Protein AF-A0A2S9GPG3-F1 (afdb_monomer_lite)

Radius of gyration: 15.57 Å; chains: 1; bounding box: 23×53×35 Å

Structure (mmCIF, N/CA/C/O backbone):
data_AF-A0A2S9GPG3-F1
#
_entry.id   AF-A0A2S9GPG3-F1
#
loop_
_atom_site.group_PDB
_atom_site.id
_atom_site.type_symbol
_atom_site.label_atom_id
_atom_site.label_alt_id
_atom_site.label_comp_id
_atom_site.label_asym_id
_atom_site.label_entity_id
_atom_site.label_seq_id
_atom_site.pdbx_PDB_ins_code
_atom_site.Cartn_x
_atom_site.Cartn_y
_atom_site.Cartn_z
_atom_site.occupancy
_atom_site.B_iso_or_equiv
_atom_site.auth_seq_id
_atom_site.auth_comp_id
_atom_site.auth_asym_id
_atom_site.auth_atom_id
_atom_site.pdbx_PDB_model_num
ATOM 1 N N . MET A 1 1 ? 1.045 -28.911 18.852 1.00 59.66 1 MET A N 1
ATOM 2 C CA . MET A 1 1 ? 1.330 -28.824 17.406 1.00 59.66 1 MET A CA 1
ATOM 3 C C . MET A 1 1 ? 1.406 -27.348 17.072 1.00 59.66 1 MET A C 1
ATOM 5 O O . MET A 1 1 ? 0.448 -26.642 17.359 1.00 59.66 1 MET A O 1
ATOM 9 N N . GLN A 1 2 ? 2.560 -26.860 16.625 1.00 77.69 2 GLN A N 1
ATOM 10 C CA . GLN A 1 2 ? 2.678 -25.480 16.155 1.00 77.69 2 GLN A CA 1
ATOM 11 C C . GLN A 1 2 ? 2.052 -25.410 14.761 1.00 77.69 2 GLN A C 1
ATOM 13 O O . GLN A 1 2 ? 2.226 -26.334 13.972 1.00 77.69 2 GLN A O 1
ATOM 18 N N . HIS A 1 3 ? 1.268 -24.370 14.489 1.00 82.00 3 HIS A N 1
ATOM 19 C CA . HIS A 1 3 ? 0.722 -24.162 13.154 1.00 82.00 3 HIS A CA 1
ATOM 20 C C . HIS A 1 3 ? 1.803 -23.548 12.268 1.00 82.00 3 HIS A C 1
ATOM 22 O O . HIS A 1 3 ? 2.250 -22.432 12.539 1.00 82.00 3 HIS A O 1
ATOM 28 N N . ASP A 1 4 ? 2.194 -24.268 11.219 1.00 88.44 4 ASP A N 1
ATOM 29 C CA . ASP A 1 4 ? 3.045 -23.721 10.169 1.00 88.44 4 ASP A CA 1
ATOM 30 C C . ASP A 1 4 ? 2.236 -22.739 9.327 1.00 88.44 4 ASP A C 1
ATOM 32 O O . ASP A 1 4 ? 1.178 -23.065 8.781 1.00 88.44 4 ASP A O 1
ATOM 36 N N . PHE A 1 5 ? 2.726 -21.506 9.252 1.00 88.38 5 PHE A N 1
ATOM 37 C CA . PHE A 1 5 ? 2.085 -20.440 8.503 1.00 88.38 5 PHE A CA 1
ATOM 38 C C . PHE A 1 5 ? 3.144 -19.499 7.920 1.00 88.38 5 PHE A C 1
ATOM 40 O O . PHE A 1 5 ? 4.030 -19.056 8.657 1.00 88.38 5 PHE A O 1
ATOM 47 N N . PRO A 1 6 ? 3.095 -19.193 6.612 1.00 91.69 6 PRO A N 1
ATOM 48 C CA . PRO A 1 6 ? 4.127 -18.389 5.972 1.00 91.69 6 PRO A CA 1
ATOM 49 C C . PRO A 1 6 ? 4.084 -16.944 6.483 1.00 91.69 6 PRO A C 1
ATOM 51 O O . PRO A 1 6 ? 3.019 -16.366 6.655 1.00 91.69 6 PRO A O 1
ATOM 54 N N . LEU A 1 7 ? 5.241 -16.322 6.707 1.00 93.44 7 LEU A N 1
ATOM 55 C CA . LEU A 1 7 ? 5.317 -14.935 7.178 1.00 93.44 7 LEU A CA 1
ATOM 56 C C . LEU A 1 7 ? 5.315 -13.959 5.996 1.00 93.44 7 LEU A C 1
ATOM 58 O O . LEU A 1 7 ? 6.358 -13.473 5.569 1.00 93.44 7 LEU A O 1
ATOM 62 N N . THR A 1 8 ? 4.126 -13.683 5.457 1.00 95.31 8 THR A N 1
ATOM 63 C CA . THR A 1 8 ? 3.944 -12.766 4.318 1.00 95.31 8 THR A CA 1
ATOM 64 C C . THR A 1 8 ? 3.320 -11.425 4.722 1.00 95.31 8 THR A C 1
ATOM 66 O O . THR A 1 8 ? 2.588 -11.323 5.710 1.00 95.31 8 THR A O 1
ATOM 69 N N . LEU A 1 9 ? 3.527 -10.387 3.902 1.00 95.75 9 LEU A N 1
ATOM 70 C CA . LEU A 1 9 ? 2.864 -9.083 4.073 1.00 95.75 9 LEU A CA 1
ATOM 71 C C . LEU A 1 9 ? 1.336 -9.159 3.918 1.00 95.75 9 LEU A C 1
ATOM 73 O O . LEU A 1 9 ? 0.620 -8.298 4.433 1.00 95.75 9 LEU A O 1
ATOM 77 N N . HIS A 1 10 ? 0.817 -10.208 3.271 1.00 94.44 10 HIS A N 1
ATOM 78 C CA . HIS A 1 10 ? -0.621 -10.413 3.111 1.00 94.44 10 HIS A CA 1
ATOM 79 C C . HIS A 1 10 ? -1.343 -10.491 4.466 1.00 94.44 10 HIS A C 1
ATOM 81 O O . HIS A 1 10 ? -2.475 -10.029 4.591 1.00 94.44 10 HIS A O 1
ATOM 87 N N . HIS A 1 11 ? -0.686 -10.995 5.517 1.00 94.19 11 HIS A N 1
ATOM 88 C CA . HIS A 1 11 ? -1.289 -11.072 6.853 1.00 94.19 11 HIS A CA 1
ATOM 89 C C . HIS A 1 11 ? -1.518 -9.704 7.481 1.00 94.19 11 HIS A C 1
ATOM 91 O O . HIS A 1 11 ? -2.537 -9.499 8.143 1.00 94.19 11 HIS A O 1
ATOM 97 N N . VAL A 1 12 ? -0.606 -8.762 7.238 1.00 95.50 12 VAL A N 1
ATOM 98 C CA . VAL A 1 12 ? -0.754 -7.377 7.688 1.00 95.50 12 VAL A CA 1
ATOM 99 C C . VAL A 1 12 ? -1.919 -6.726 6.948 1.00 95.50 12 VAL A C 1
ATOM 101 O O . VAL A 1 12 ? -2.832 -6.211 7.592 1.00 95.50 12 VAL A O 1
ATOM 104 N N . LEU A 1 13 ? -1.950 -6.842 5.615 1.00 96.62 13 LEU A N 1
ATOM 105 C CA . LEU A 1 13 ? -3.030 -6.295 4.786 1.00 96.62 13 LEU A CA 1
ATOM 106 C C . LEU A 1 13 ? -4.405 -6.870 5.163 1.00 96.62 13 LEU A C 1
ATOM 108 O O . LEU A 1 13 ? -5.396 -6.140 5.201 1.00 96.62 13 LEU A O 1
ATOM 112 N N . ASN A 1 14 ? -4.471 -8.167 5.469 1.00 96.12 14 ASN A N 1
ATOM 113 C CA . ASN A 1 14 ? -5.707 -8.805 5.904 1.00 96.12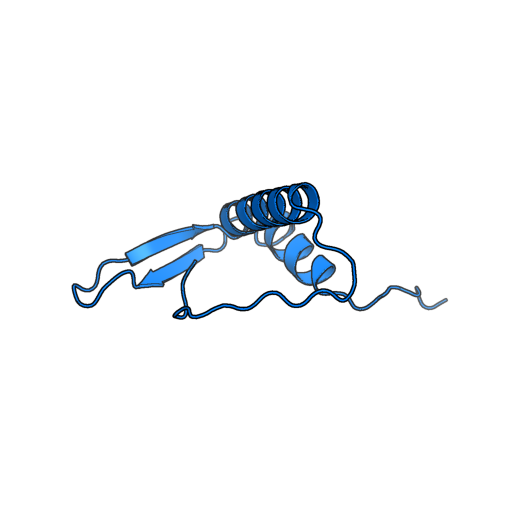 14 ASN A CA 1
ATOM 114 C C . ASN A 1 14 ? -6.175 -8.242 7.254 1.00 96.12 14 ASN A C 1
ATOM 116 O O . ASN A 1 14 ? -7.313 -7.800 7.373 1.00 96.12 14 ASN A O 1
ATOM 120 N N . ARG A 1 15 ? -5.286 -8.152 8.255 1.00 96.75 15 ARG A N 1
ATOM 121 C CA . ARG A 1 15 ? -5.642 -7.569 9.562 1.00 96.75 15 ARG A CA 1
ATOM 122 C C . ARG A 1 15 ? -6.074 -6.108 9.462 1.00 96.75 15 ARG A C 1
ATOM 124 O O . ARG A 1 15 ? -7.024 -5.727 10.144 1.00 96.75 15 ARG A O 1
ATOM 131 N N . MET A 1 16 ? -5.436 -5.318 8.593 1.00 97.19 16 MET A N 1
ATOM 132 C CA . MET A 1 16 ? -5.833 -3.930 8.330 1.00 97.19 16 MET A CA 1
ATOM 133 C C . MET A 1 16 ? -7.312 -3.831 7.945 1.00 97.19 16 MET A C 1
ATOM 135 O O . MET A 1 16 ? -8.021 -3.003 8.508 1.00 97.19 16 MET A O 1
ATOM 139 N N . ARG A 1 17 ? -7.802 -4.693 7.044 1.00 96.06 17 ARG A N 1
ATOM 140 C CA . ARG A 1 17 ? -9.199 -4.645 6.582 1.00 96.06 17 ARG A CA 1
ATOM 141 C C . AR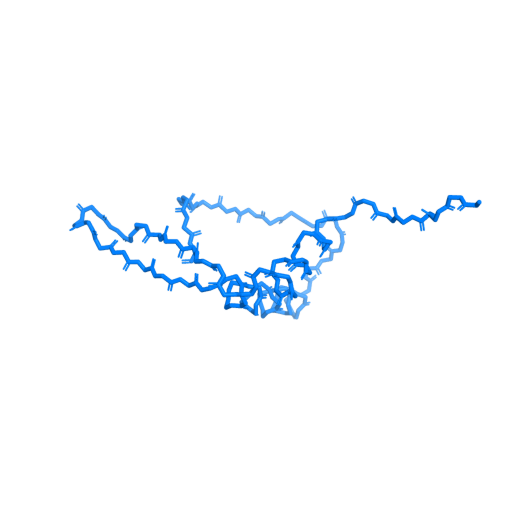G A 1 17 ? -10.197 -5.433 7.433 1.00 96.06 17 ARG A C 1
ATOM 143 O O . ARG A 1 17 ? -11.386 -5.177 7.302 1.00 96.06 17 ARG A O 1
ATOM 150 N N . THR A 1 18 ? -9.763 -6.384 8.265 1.00 97.12 18 THR A N 1
ATOM 151 C CA . THR A 1 18 ? -10.685 -7.197 9.087 1.00 97.12 18 THR A CA 1
ATOM 152 C C . THR A 1 18 ? -10.800 -6.714 10.528 1.00 97.12 18 THR A C 1
ATOM 154 O O . THR A 1 18 ? -11.894 -6.711 11.078 1.00 97.12 18 THR A O 1
ATOM 157 N N . LEU A 1 19 ? -9.688 -6.324 11.159 1.00 97.94 19 LEU A N 1
ATOM 158 C CA . LEU A 1 19 ? -9.658 -5.937 12.576 1.00 97.94 19 LEU A CA 1
ATOM 159 C C . LEU A 1 19 ? -9.643 -4.421 12.763 1.00 97.94 19 LEU A C 1
ATOM 161 O O . LEU A 1 19 ? -10.179 -3.915 13.744 1.00 97.94 19 LEU A O 1
ATOM 165 N N . ASN A 1 20 ? -9.035 -3.693 11.827 1.00 97.75 20 ASN A N 1
ATOM 166 C CA . ASN A 1 20 ? -8.825 -2.250 11.935 1.00 97.75 20 ASN A CA 1
ATOM 167 C C . ASN A 1 20 ? -9.413 -1.491 10.742 1.00 97.75 20 ASN A C 1
ATOM 169 O O . ASN A 1 20 ? -8.925 -0.420 10.401 1.00 97.75 20 ASN A O 1
ATOM 173 N N . ALA A 1 21 ? -10.467 -2.033 10.126 1.00 98.06 21 ALA A N 1
ATOM 174 C CA . ALA A 1 21 ? -11.021 -1.555 8.859 1.00 98.06 21 ALA A CA 1
ATOM 175 C C . ALA A 1 21 ? -11.275 -0.039 8.830 1.00 98.06 21 ALA A C 1
ATOM 177 O O . ALA A 1 21 ? -10.967 0.609 7.835 1.00 98.06 21 ALA A O 1
ATOM 178 N N . GLY A 1 22 ? -11.809 0.510 9.927 1.00 98.38 22 GLY A N 1
ATOM 179 C CA . GLY A 1 22 ? -12.145 1.928 10.073 1.00 98.38 22 GLY A CA 1
ATOM 180 C C . GLY A 1 22 ? -11.014 2.828 10.580 1.00 98.38 22 GLY A C 1
ATOM 181 O O . GLY A 1 22 ? -11.247 4.018 10.760 1.00 98.38 22 GLY A O 1
ATOM 182 N N . ALA A 1 23 ? -9.813 2.302 10.839 1.00 98.38 23 ALA A N 1
ATOM 183 C CA . ALA A 1 23 ? -8.673 3.140 11.206 1.00 98.38 23 ALA A CA 1
ATOM 184 C C . ALA A 1 23 ? -8.249 4.012 10.016 1.00 98.38 23 ALA A C 1
ATOM 186 O O . ALA A 1 23 ? -8.292 3.568 8.868 1.00 98.38 23 ALA A O 1
ATOM 187 N N . GLU A 1 24 ? -7.846 5.251 10.292 1.00 98.06 24 GLU A N 1
ATOM 188 C CA . GLU A 1 24 ? -7.556 6.244 9.260 1.00 98.06 24 GLU A CA 1
ATOM 189 C C . GLU A 1 24 ? -6.068 6.319 8.899 1.00 98.06 24 GLU A C 1
ATOM 191 O O . GLU A 1 24 ? -5.185 6.321 9.757 1.00 98.06 24 GLU A O 1
ATOM 196 N N . VAL A 1 25 ? -5.812 6.505 7.608 1.00 97.88 25 VAL A N 1
ATOM 197 C CA . VAL A 1 25 ? -4.566 7.005 7.035 1.00 97.88 25 VAL A CA 1
ATOM 198 C C . VAL A 1 25 ? -4.801 8.441 6.589 1.00 97.88 25 VAL A C 1
ATOM 200 O O . VAL A 1 25 ? -5.651 8.707 5.737 1.00 97.88 25 VAL A O 1
ATOM 203 N N . VAL A 1 26 ? -4.035 9.372 7.156 1.00 97.62 26 VAL A N 1
ATOM 204 C CA . VAL A 1 26 ? -4.078 10.794 6.795 1.00 97.62 26 VAL A CA 1
ATOM 205 C C . VAL A 1 26 ? -2.815 11.147 6.020 1.00 97.62 26 VAL A C 1
ATOM 207 O O . VAL A 1 26 ? -1.705 10.932 6.502 1.00 97.62 26 VAL A O 1
ATOM 210 N N . THR A 1 27 ? -2.980 11.712 4.828 1.00 97.31 27 THR A N 1
ATOM 211 C CA . THR A 1 27 ? -1.879 12.022 3.911 1.00 97.31 27 THR A CA 1
ATOM 212 C C . THR A 1 27 ? -1.857 13.500 3.572 1.00 97.31 27 THR A C 1
ATOM 214 O O . THR A 1 27 ? -2.881 14.072 3.212 1.00 97.31 27 THR A O 1
ATOM 217 N N . LEU A 1 28 ? -0.677 14.113 3.647 1.00 95.81 28 LEU A N 1
ATOM 218 C CA . LEU A 1 28 ? -0.439 15.472 3.167 1.00 95.81 28 LEU A CA 1
ATOM 219 C C . LEU A 1 28 ? -0.324 15.460 1.630 1.00 95.81 28 LEU A C 1
ATOM 221 O O . LEU A 1 28 ? 0.452 14.679 1.083 1.00 95.81 28 LEU A O 1
ATOM 225 N N . ARG A 1 29 ? -1.107 16.292 0.934 1.00 89.75 29 ARG A N 1
ATOM 226 C CA . ARG A 1 29 ? -1.240 16.286 -0.540 1.00 89.75 29 ARG A CA 1
ATOM 227 C C . ARG A 1 29 ? -0.498 17.429 -1.237 1.00 89.75 29 ARG A C 1
ATOM 229 O O . ARG A 1 29 ? -0.375 17.401 -2.457 1.00 89.75 29 ARG A O 1
ATOM 236 N N . GLY A 1 30 ? 0.039 18.386 -0.487 1.00 83.69 30 GLY A N 1
ATOM 237 C CA . GLY A 1 30 ? 0.756 19.526 -1.043 1.00 83.69 30 GLY A CA 1
ATOM 238 C C . GLY A 1 30 ? 1.379 20.413 0.0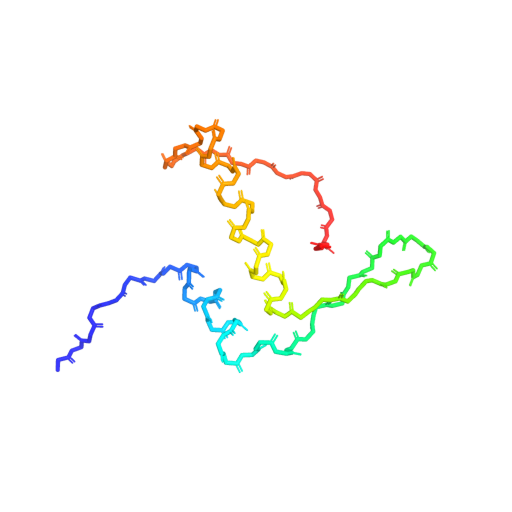28 1.00 83.69 30 GLY A C 1
ATOM 239 O O . GLY A 1 30 ? 1.171 20.219 1.228 1.00 83.69 30 GLY A O 1
ATOM 240 N N . ALA A 1 31 ? 2.149 21.404 -0.420 1.00 86.06 31 ALA A N 1
ATOM 241 C CA . ALA A 1 31 ? 2.757 22.411 0.453 1.00 86.06 31 ALA A CA 1
ATOM 242 C C . ALA A 1 31 ? 1.725 23.389 1.050 1.00 86.06 31 ALA A C 1
ATOM 244 O O . ALA A 1 31 ? 2.021 24.088 2.012 1.00 86.06 31 ALA A O 1
ATOM 245 N N . ASP A 1 32 ? 0.511 23.406 0.499 1.00 91.62 32 ASP A N 1
ATOM 246 C CA . ASP A 1 32 ? -0.635 24.196 0.957 1.00 91.62 32 ASP A CA 1
ATOM 247 C C . ASP A 1 32 ? -1.276 23.656 2.249 1.00 91.62 32 ASP A C 1
ATOM 249 O O . ASP A 1 32 ? -2.198 24.263 2.789 1.00 91.62 32 ASP A O 1
ATOM 253 N N . GLY A 1 33 ? -0.805 22.511 2.755 1.00 91.00 33 GLY A N 1
ATOM 254 C CA . GLY A 1 33 ? -1.345 21.889 3.961 1.00 91.00 33 GLY A CA 1
ATOM 255 C C . GLY A 1 33 ? -2.567 21.002 3.714 1.00 91.00 33 GLY A C 1
ATOM 256 O O . GLY A 1 33 ? -3.139 20.493 4.683 1.00 91.00 33 GLY A O 1
ATOM 257 N N . SER A 1 34 ? -2.968 20.792 2.455 1.00 94.19 34 SER A N 1
ATOM 258 C CA . SER A 1 34 ? -4.118 19.955 2.105 1.00 94.19 34 SER A CA 1
ATOM 259 C C . SER A 1 34 ? -3.929 18.505 2.566 1.00 94.19 34 SER A C 1
ATOM 261 O O . SER A 1 34 ? -2.845 17.926 2.456 1.00 94.19 34 SER A O 1
ATOM 263 N N . ARG A 1 35 ? -4.990 17.896 3.113 1.00 96.25 35 ARG A N 1
AT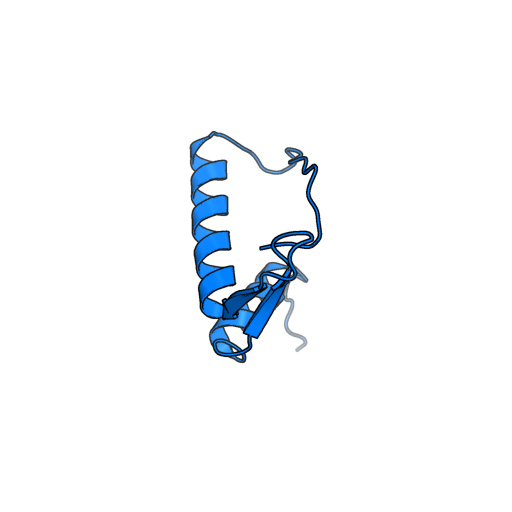OM 264 C CA . ARG A 1 35 ? -4.959 16.523 3.644 1.00 96.25 35 ARG A CA 1
ATOM 265 C C . ARG A 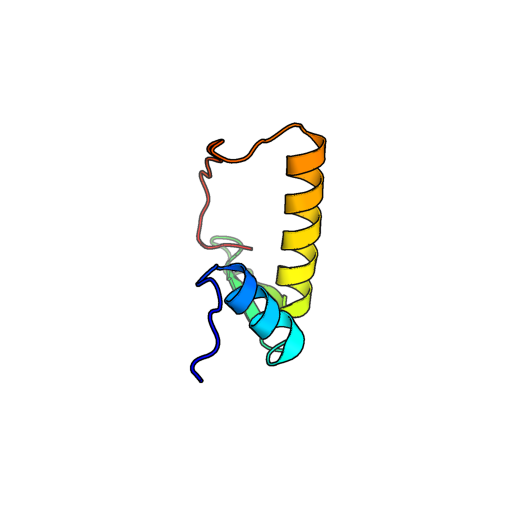1 35 ? -6.021 15.660 2.984 1.00 96.25 35 ARG A C 1
ATOM 267 O O . ARG A 1 35 ? -7.182 16.056 2.932 1.00 96.25 35 ARG A O 1
ATOM 274 N N . SER A 1 36 ? -5.641 14.463 2.554 1.00 96.19 36 SER A N 1
ATOM 275 C CA . SER A 1 36 ? -6.584 13.394 2.232 1.00 96.19 36 SER A CA 1
ATOM 276 C C . SER A 1 36 ? -6.676 12.406 3.391 1.00 96.19 36 SER A C 1
ATOM 278 O O . SER A 1 36 ? -5.727 12.227 4.158 1.00 96.19 36 SER A O 1
ATOM 280 N N . ARG A 1 37 ? -7.837 11.770 3.524 1.00 97.88 37 ARG A N 1
ATOM 281 C CA . ARG A 1 37 ? -8.098 10.710 4.498 1.00 97.88 37 ARG A CA 1
ATOM 282 C C . ARG A 1 37 ? -8.590 9.485 3.753 1.00 97.88 37 ARG A C 1
ATOM 284 O O . ARG A 1 37 ? -9.323 9.624 2.778 1.00 97.88 37 ARG A O 1
ATOM 291 N N . ALA A 1 38 ? -8.166 8.316 4.198 1.00 98.19 38 ALA A N 1
ATOM 292 C CA . ALA A 1 38 ? -8.758 7.053 3.798 1.00 98.19 38 ALA A CA 1
ATOM 293 C C . ALA A 1 38 ? -8.734 6.090 4.976 1.00 98.19 38 ALA A C 1
ATOM 295 O O . ALA A 1 38 ? -7.841 6.143 5.815 1.00 98.19 38 ALA A O 1
ATOM 296 N N . THR A 1 39 ? -9.683 5.179 5.018 1.00 98.50 39 THR A N 1
ATOM 297 C CA . THR A 1 39 ? -9.695 4.069 5.960 1.00 98.50 39 THR A CA 1
ATOM 298 C C . THR A 1 39 ? -8.751 2.956 5.503 1.00 98.50 39 THR A C 1
ATOM 300 O O . THR A 1 39 ? -8.436 2.821 4.315 1.00 98.50 39 THR A O 1
ATOM 303 N N . TYR A 1 40 ? -8.323 2.097 6.427 1.00 98.44 40 TYR A N 1
ATOM 304 C CA . TYR A 1 40 ? -7.587 0.882 6.079 1.00 98.44 40 TYR A CA 1
ATOM 305 C C . TYR A 1 40 ? -8.352 -0.010 5.100 1.00 98.44 40 TYR A C 1
ATOM 307 O O . TYR A 1 40 ? -7.726 -0.589 4.213 1.00 98.44 40 TYR A O 1
ATOM 315 N N . ALA A 1 41 ? -9.683 -0.082 5.19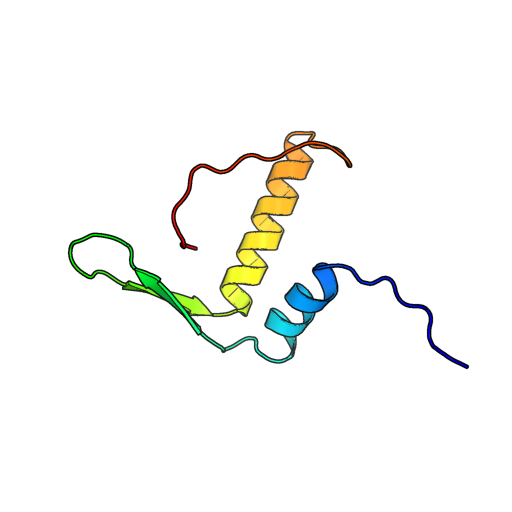0 1.00 98.25 41 ALA A N 1
ATOM 316 C CA . ALA A 1 41 ? -10.496 -0.798 4.209 1.00 98.25 41 ALA A CA 1
ATOM 317 C C . ALA A 1 41 ? -10.361 -0.210 2.789 1.00 98.25 41 ALA A C 1
ATOM 319 O O . ALA A 1 41 ? -10.177 -0.955 1.825 1.00 98.25 41 ALA A O 1
ATOM 320 N N . GLU A 1 42 ? -10.389 1.117 2.650 1.00 98.44 42 GLU A N 1
ATOM 321 C CA . GLU A 1 42 ? -10.249 1.804 1.357 1.00 98.44 42 GLU A CA 1
ATOM 322 C C . GLU A 1 42 ? -8.837 1.692 0.778 1.00 98.44 42 GLU A C 1
ATOM 324 O O . GLU A 1 42 ? -8.668 1.559 -0.437 1.00 98.44 42 GLU A O 1
ATOM 329 N N . VAL A 1 43 ? -7.804 1.760 1.624 1.00 97.94 43 VAL A N 1
ATOM 330 C CA . VAL A 1 43 ? -6.416 1.502 1.205 1.00 97.94 43 VAL A CA 1
ATOM 331 C C . VAL A 1 43 ? -6.294 0.071 0.699 1.00 97.94 43 VAL A C 1
ATOM 333 O O . VAL A 1 43 ? -5.788 -0.157 -0.397 1.00 97.94 43 VAL A O 1
ATOM 336 N N . ALA A 1 44 ? -6.811 -0.894 1.454 1.00 97.94 44 ALA A N 1
ATOM 337 C CA . ALA A 1 44 ? -6.686 -2.299 1.112 1.00 97.94 44 ALA A CA 1
ATOM 338 C C . ALA A 1 44 ? -7.440 -2.644 -0.191 1.00 97.94 44 ALA A C 1
ATOM 340 O O . ALA A 1 44 ? -6.889 -3.322 -1.056 1.00 97.94 44 ALA A O 1
ATOM 341 N N . SER A 1 45 ? -8.640 -2.090 -0.395 1.00 98.06 45 SER A N 1
ATOM 342 C CA . SER A 1 45 ? -9.378 -2.213 -1.663 1.00 98.06 45 SER A CA 1
ATOM 343 C C . SER A 1 45 ? -8.576 -1.691 -2.866 1.00 98.06 45 SER A C 1
ATOM 345 O O . SER A 1 45 ? -8.510 -2.346 -3.906 1.00 98.06 45 SER A O 1
ATOM 347 N N . ARG A 1 46 ? -7.895 -0.545 -2.727 1.00 98.25 46 ARG A N 1
ATOM 348 C CA . ARG A 1 46 ? -7.029 -0.003 -3.791 1.00 98.25 46 ARG A CA 1
ATOM 349 C C . ARG A 1 46 ? -5.790 -0.856 -4.043 1.00 98.25 46 ARG A C 1
ATOM 351 O O . ARG A 1 46 ? -5.382 -0.984 -5.195 1.00 98.25 46 ARG A O 1
ATOM 358 N N . VAL A 1 47 ? -5.219 -1.469 -3.004 1.00 97.81 47 VAL A N 1
ATOM 359 C CA . VAL A 1 47 ? -4.117 -2.433 -3.157 1.00 97.81 47 VAL A CA 1
ATOM 360 C C . VAL A 1 47 ? -4.558 -3.624 -4.013 1.00 97.81 47 VAL A C 1
ATOM 362 O O . VAL A 1 47 ? -3.829 -3.996 -4.930 1.00 97.81 47 VAL A O 1
ATOM 365 N N . ASP A 1 48 ? -5.758 -4.171 -3.788 1.00 97.56 48 ASP A N 1
ATOM 366 C CA . ASP A 1 48 ? -6.278 -5.292 -4.589 1.00 97.56 48 ASP A CA 1
ATOM 367 C C . ASP A 1 48 ? -6.468 -4.895 -6.060 1.00 97.56 48 ASP A C 1
ATOM 369 O O . ASP A 1 48 ? -6.093 -5.641 -6.968 1.00 97.56 48 ASP A O 1
ATOM 373 N N . GLN A 1 49 ? -7.005 -3.695 -6.305 1.00 98.50 49 GLN A N 1
ATOM 374 C CA . GLN A 1 49 ? -7.184 -3.160 -7.658 1.00 98.50 49 GLN A CA 1
ATOM 375 C C . GLN A 1 49 ? -5.843 -2.979 -8.378 1.00 98.50 49 GLN A C 1
ATOM 377 O O . GLN A 1 49 ? -5.703 -3.390 -9.532 1.00 98.50 49 GLN A O 1
ATOM 382 N N . LEU A 1 50 ? -4.840 -2.414 -7.698 1.00 98.06 50 LEU A N 1
ATOM 383 C CA . LEU A 1 50 ? -3.501 -2.245 -8.256 1.00 98.06 50 LEU A CA 1
ATOM 384 C C . LEU A 1 50 ? -2.839 -3.599 -8.543 1.00 98.06 50 LEU A C 1
ATOM 386 O O . LEU A 1 50 ? -2.288 -3.786 -9.625 1.00 98.06 50 LEU A O 1
ATOM 390 N N . ALA A 1 51 ? -2.929 -4.558 -7.617 1.00 97.31 51 ALA A N 1
ATOM 391 C CA . ALA A 1 51 ? -2.391 -5.903 -7.808 1.00 97.31 51 ALA A CA 1
ATOM 392 C C . ALA A 1 51 ? -3.035 -6.605 -9.017 1.00 97.31 51 ALA A C 1
ATOM 394 O O . ALA A 1 51 ? -2.331 -7.182 -9.849 1.00 97.31 51 ALA A O 1
ATOM 395 N N . GLY A 1 52 ? -4.361 -6.497 -9.162 1.00 98.00 52 GLY A N 1
ATOM 396 C CA . GLY A 1 52 ? -5.087 -7.000 -10.328 1.00 98.00 52 GLY A CA 1
ATOM 397 C C . GLY A 1 52 ? -4.631 -6.344 -11.634 1.00 98.00 52 GLY A C 1
ATOM 398 O O . GLY A 1 52 ? -4.372 -7.040 -12.616 1.00 98.00 52 GLY A O 1
ATOM 399 N N . ALA A 1 53 ? -4.462 -5.019 -11.637 1.00 98.62 53 ALA A N 1
ATOM 400 C CA . ALA A 1 53 ? -3.994 -4.272 -12.802 1.00 98.62 53 ALA A CA 1
ATOM 401 C C . ALA A 1 53 ? -2.559 -4.650 -13.206 1.00 98.62 53 ALA A C 1
ATOM 403 O O . ALA A 1 53 ? -2.290 -4.847 -14.390 1.00 98.62 53 ALA A O 1
ATOM 404 N N . LEU A 1 54 ? -1.646 -4.801 -12.243 1.00 98.38 54 LEU A N 1
ATOM 405 C CA . LEU A 1 54 ? -0.265 -5.224 -12.497 1.00 98.38 54 LEU A CA 1
ATOM 406 C C . LEU A 1 54 ? -0.215 -6.638 -13.083 1.00 98.38 54 LEU A C 1
ATOM 408 O O . LEU A 1 54 ? 0.448 -6.860 -14.096 1.00 98.38 54 LEU A O 1
ATOM 412 N N . LYS A 1 55 ? -0.989 -7.571 -12.515 1.00 98.25 55 LYS A N 1
ATOM 413 C CA . LYS A 1 55 ? -1.116 -8.932 -13.051 1.00 98.25 55 LYS A CA 1
ATOM 414 C C . LYS A 1 55 ? -1.650 -8.926 -14.486 1.00 98.25 55 LYS A C 1
ATOM 416 O O . LYS A 1 55 ? -1.104 -9.611 -15.346 1.00 98.25 55 LYS A O 1
ATOM 421 N N . ALA A 1 56 ? -2.674 -8.120 -14.772 1.00 98.50 56 ALA A N 1
ATOM 422 C CA . ALA A 1 56 ? -3.237 -7.984 -16.117 1.00 98.50 56 ALA A CA 1
ATOM 423 C C . ALA A 1 56 ? -2.246 -7.383 -17.134 1.00 98.50 56 ALA A C 1
ATOM 425 O O . ALA A 1 56 ? -2.390 -7.598 -18.334 1.00 98.50 56 ALA A O 1
ATOM 426 N N . ARG A 1 57 ? -1.226 -6.652 -16.667 1.00 98.25 57 ARG A N 1
ATOM 427 C CA . ARG A 1 57 ? -0.126 -6.127 -17.492 1.00 98.25 57 ARG A CA 1
ATOM 428 C C . ARG A 1 57 ? 1.049 -7.095 -17.642 1.00 98.25 57 ARG A C 1
ATOM 430 O O . ARG A 1 57 ? 2.059 -6.717 -18.223 1.00 98.25 57 ARG A O 1
ATOM 437 N N . GLY A 1 58 ? 0.905 -8.332 -17.169 1.00 98.38 58 GLY A N 1
ATOM 438 C CA . GLY A 1 58 ? 1.877 -9.399 -17.390 1.00 98.38 58 GLY A CA 1
ATOM 439 C C . GLY A 1 58 ? 3.036 -9.424 -16.399 1.00 98.38 58 GLY A C 1
ATOM 440 O O . GLY A 1 58 ? 3.974 -10.177 -16.631 1.00 98.38 58 GLY A O 1
ATOM 441 N N . ILE A 1 59 ? 2.973 -8.662 -15.301 1.00 98.50 59 ILE A N 1
ATOM 442 C CA . ILE A 1 59 ? 3.985 -8.719 -14.237 1.00 98.50 59 ILE A CA 1
ATOM 443 C C . ILE A 1 59 ? 3.995 -10.114 -13.601 1.00 98.50 59 ILE A C 1
ATOM 445 O O . ILE A 1 59 ? 2.939 -10.638 -13.234 1.00 98.50 59 ILE A O 1
ATOM 449 N N . GLN A 1 60 ? 5.185 -10.700 -13.479 1.00 97.75 60 GLN A N 1
ATOM 450 C CA . GLN A 1 60 ? 5.418 -12.042 -12.952 1.00 97.75 60 GLN A CA 1
ATOM 451 C C . GLN A 1 60 ? 6.060 -12.016 -11.560 1.00 97.75 60 GLN A C 1
ATOM 453 O O . GLN A 1 60 ? 6.540 -10.993 -11.068 1.00 97.75 60 GLN A O 1
ATOM 458 N N . GLU A 1 61 ? 6.075 -13.177 -10.908 1.00 96.81 61 GLU A N 1
ATOM 459 C CA . GLU A 1 61 ? 6.823 -13.366 -9.669 1.00 96.81 61 GLU A CA 1
ATOM 460 C C . GLU A 1 61 ? 8.322 -13.102 -9.897 1.00 96.81 61 GLU A C 1
ATOM 462 O O . GLU A 1 61 ? 8.919 -13.605 -10.846 1.00 96.81 61 GLU A O 1
ATOM 467 N N . GLY A 1 62 ? 8.929 -12.283 -9.033 1.00 97.31 62 GLY A N 1
ATOM 468 C CA . GLY A 1 62 ? 10.332 -11.866 -9.152 1.00 97.31 62 GLY A CA 1
ATOM 469 C C . GLY A 1 62 ? 10.577 -10.610 -10.005 1.00 97.31 62 GLY A C 1
ATOM 470 O O . GLY A 1 62 ? 11.703 -10.090 -10.021 1.00 97.31 62 GLY A O 1
ATOM 471 N N . ASP A 1 63 ? 9.553 -10.070 -10.672 1.00 98.38 63 ASP A N 1
ATOM 472 C CA . ASP A 1 63 ? 9.656 -8.781 -11.361 1.00 98.38 63 ASP A CA 1
ATOM 473 C C . ASP A 1 63 ? 9.763 -7.617 -10.368 1.00 98.38 63 ASP A C 1
ATOM 475 O O . ASP A 1 63 ? 9.212 -7.634 -9.265 1.00 98.38 63 ASP A O 1
ATOM 479 N N . ARG A 1 64 ? 10.503 -6.574 -10.761 1.00 98.25 64 ARG A N 1
ATOM 480 C CA . ARG A 1 64 ? 10.742 -5.394 -9.921 1.00 98.25 64 ARG A CA 1
ATOM 481 C C . ARG A 1 64 ? 9.766 -4.283 -10.293 1.00 98.25 64 ARG A C 1
ATOM 483 O O . ARG A 1 64 ? 9.628 -3.953 -11.467 1.00 98.25 64 ARG A O 1
ATOM 490 N N . ILE A 1 65 ? 9.162 -3.656 -9.285 1.00 97.25 65 ILE A N 1
ATOM 491 C CA . ILE A 1 65 ? 8.283 -2.491 -9.440 1.00 97.25 65 ILE A CA 1
ATOM 492 C C . ILE A 1 65 ? 8.943 -1.299 -8.748 1.00 97.25 65 ILE A C 1
ATOM 494 O O . ILE A 1 65 ? 9.143 -1.314 -7.536 1.00 97.25 65 ILE A O 1
ATOM 498 N N . GLY A 1 66 ? 9.314 -0.281 -9.525 1.00 97.44 66 GLY A N 1
ATOM 499 C CA . GLY A 1 66 ? 9.935 0.940 -9.013 1.00 97.44 66 GLY A CA 1
ATOM 500 C C . GLY A 1 66 ? 8.910 2.031 -8.711 1.00 97.44 66 GLY A C 1
ATOM 501 O O . GLY A 1 66 ? 7.938 2.198 -9.446 1.00 97.44 66 GLY A O 1
ATOM 502 N N . THR A 1 67 ? 9.156 2.813 -7.660 1.00 97.25 67 THR A N 1
ATOM 503 C CA . THR A 1 67 ? 8.358 3.996 -7.315 1.00 97.25 67 THR A CA 1
ATOM 504 C C . THR A 1 67 ? 9.268 5.194 -7.082 1.00 97.25 67 THR A C 1
ATOM 506 O O . THR A 1 67 ? 10.235 5.089 -6.330 1.00 97.25 67 THR A O 1
ATOM 509 N N . PHE A 1 68 ? 8.924 6.345 -7.657 1.00 96.94 68 PHE A N 1
ATOM 510 C CA . PHE A 1 68 ? 9.496 7.637 -7.278 1.00 96.94 68 PHE A CA 1
ATOM 511 C C . PHE A 1 68 ? 8.375 8.488 -6.683 1.00 96.94 68 PHE A C 1
ATOM 513 O O . PHE A 1 68 ? 7.653 9.179 -7.398 1.00 96.94 68 PHE A O 1
ATOM 520 N N . ALA A 1 69 ? 8.149 8.315 -5.381 1.00 93.31 69 ALA A N 1
ATOM 521 C CA . ALA A 1 69 ? 6.969 8.819 -4.691 1.00 93.31 69 ALA A CA 1
ATOM 522 C C . ALA A 1 69 ? 7.308 9.303 -3.276 1.00 93.31 69 ALA A C 1
ATOM 524 O O . ALA A 1 69 ? 8.234 8.804 -2.638 1.00 93.31 69 ALA A O 1
ATOM 525 N N . TRP A 1 70 ? 6.522 10.263 -2.789 1.00 92.62 70 TRP A N 1
ATOM 526 C CA . TRP A 1 70 ? 6.522 10.690 -1.390 1.00 92.62 70 TRP A CA 1
ATOM 527 C C . TRP A 1 70 ? 5.710 9.725 -0.517 1.00 92.62 70 TRP A C 1
ATOM 529 O O . TRP A 1 70 ? 4.976 8.877 -1.027 1.00 92.62 70 TRP A O 1
ATOM 539 N N . ASN A 1 71 ? 5.760 9.928 0.803 1.00 93.00 71 ASN A N 1
ATOM 540 C CA . ASN A 1 71 ? 4.928 9.215 1.777 1.00 93.00 71 ASN A CA 1
ATOM 541 C C . ASN A 1 71 ? 3.446 9.598 1.608 1.00 93.00 71 ASN A C 1
ATOM 543 O O . ASN A 1 71 ? 2.940 10.505 2.269 1.00 93.00 71 ASN A O 1
ATOM 547 N N . THR A 1 72 ? 2.767 8.928 0.678 1.00 93.12 72 THR A N 1
ATOM 548 C CA . THR A 1 72 ? 1.402 9.232 0.235 1.00 93.12 72 THR A CA 1
ATOM 549 C C . THR A 1 72 ? 0.621 7.960 -0.088 1.00 93.12 72 THR A C 1
ATOM 551 O O . THR A 1 72 ? 1.197 6.877 -0.184 1.00 93.12 72 THR A O 1
ATOM 554 N N . GLN A 1 73 ? -0.700 8.104 -0.224 1.00 88.56 73 GLN A N 1
ATOM 555 C CA . GLN A 1 73 ? -1.656 7.047 -0.559 1.00 88.56 73 GLN A CA 1
ATOM 556 C C . GLN A 1 73 ? -2.793 7.586 -1.434 1.00 88.56 73 GLN A C 1
ATOM 558 O O . GLN A 1 73 ? -3.052 8.819 -1.404 1.00 88.56 73 GLN A O 1
#

pLDDT: mean 95.05, std 5.89, range [59.66, 98.62]

Foldseek 3Di:
DDDDDDDDCVVVLVCQCPVQQADKDWDQDDPVRDIDIDGSVRVSVVVVVVVVVCVVVVDDPPDDDDDPDDPGD

Secondary structure (DSSP, 8-state):
-PPP----THHHHHHHHHTSTT-EEEEE-STT--EEEEEHHHHHHHHHHHHHHHHHTT--TT--------S--

Sequence (73 aa):
MQHDFPLTLHHVLNRMRTLNAGAEVVTLRGADGSRSRATYAEVASRVDQLAGALKARGIQEGDRIGTFAWNTQ